Protein AF-A0AAD1WX19-F1 (afdb_monomer_lite)

Sequence (85 aa):
MGTDYTLLKRSTLKELLEARGAIASNKAKAVLITELMEGDRAAAAAAPQMEGQNNEFTAEFRARMALFPEPPSTEMFNRLFADVQ

Secondary structure (DSSP, 8-state):
----GGGS-HHHHHHHHHHTT----HHHHHHHHHHHHHHHHHHHHSS---SSSHHHHHHHHHHHHTT-SSPPPHHHHHHHHHS--

Organism: Pelobates cultripes (NCBI:txid61616)

Radius of gyration: 22.83 Å; chains: 1; bounding box: 49×45×37 Å

Structure (mmCIF, N/CA/C/O backbone):
data_AF-A0AAD1WX19-F1
#
_entry.id   AF-A0AAD1WX19-F1
#
loop_
_atom_site.group_PDB
_atom_site.id
_atom_site.type_symbol
_atom_site.label_atom_id
_atom_site.label_alt_id
_atom_site.label_comp_id
_atom_site.label_asym_id
_atom_site.label_entity_id
_atom_site.label_seq_id
_atom_site.pdbx_PDB_ins_code
_atom_site.Cartn_x
_atom_site.Cartn_y
_atom_site.Cartn_z
_atom_site.occupancy
_atom_site.B_iso_or_equiv
_atom_site.auth_seq_id
_atom_site.auth_comp_id
_atom_site.auth_asym_id
_atom_site.auth_atom_id
_atom_site.pdbx_PDB_model_num
ATOM 1 N N . MET A 1 1 ? -4.405 5.672 -13.373 1.00 53.00 1 MET A N 1
ATOM 2 C CA . MET A 1 1 ? -5.503 6.553 -12.915 1.00 53.00 1 MET A CA 1
ATOM 3 C C . MET A 1 1 ? -5.680 6.264 -11.435 1.00 53.00 1 MET A C 1
ATOM 5 O O . MET A 1 1 ? -5.928 5.109 -11.127 1.00 53.00 1 MET A O 1
ATOM 9 N N . GLY A 1 2 ? -5.410 7.229 -10.551 1.00 64.44 2 GLY A N 1
ATOM 10 C CA . GLY A 1 2 ? -5.434 6.995 -9.098 1.00 64.44 2 GLY A CA 1
ATOM 11 C C . GLY A 1 2 ? -6.848 6.756 -8.566 1.00 64.44 2 GLY A C 1
ATOM 12 O O . GLY A 1 2 ? -7.824 7.184 -9.188 1.00 64.44 2 GLY A O 1
ATOM 13 N N . THR A 1 3 ? -6.958 6.065 -7.436 1.00 75.19 3 THR A N 1
ATOM 14 C CA . THR A 1 3 ? -8.247 5.773 -6.794 1.00 75.19 3 THR A CA 1
ATOM 15 C C . THR A 1 3 ? -8.802 7.043 -6.140 1.00 75.19 3 THR A C 1
ATOM 17 O O . THR A 1 3 ? -8.143 7.657 -5.303 1.00 75.19 3 THR A O 1
ATOM 20 N N . ASP A 1 4 ? -10.022 7.456 -6.497 1.00 80.19 4 ASP A N 1
ATOM 21 C CA . ASP A 1 4 ? -10.662 8.628 -5.885 1.00 80.19 4 ASP A CA 1
ATOM 22 C C . ASP A 1 4 ? -11.286 8.276 -4.524 1.00 80.19 4 ASP A C 1
ATOM 24 O O . ASP A 1 4 ? -12.440 7.852 -4.409 1.00 80.19 4 ASP A O 1
ATOM 28 N N . TYR A 1 5 ? -10.502 8.467 -3.464 1.00 84.31 5 TYR A N 1
ATOM 29 C CA . TYR A 1 5 ? -10.922 8.203 -2.089 1.00 84.31 5 TYR A CA 1
ATOM 30 C C . TYR A 1 5 ? -11.967 9.196 -1.545 1.00 84.31 5 TYR A C 1
ATOM 32 O O . TYR A 1 5 ? -12.508 8.958 -0.462 1.00 84.31 5 TYR A O 1
ATOM 40 N N . THR A 1 6 ? -12.316 10.275 -2.265 1.00 84.56 6 THR A N 1
ATOM 41 C CA . THR A 1 6 ? -13.386 11.199 -1.826 1.00 84.56 6 THR A CA 1
ATOM 42 C C . THR A 1 6 ? -14.772 10.552 -1.858 1.00 84.56 6 THR A C 1
ATOM 44 O O . THR A 1 6 ? -15.673 10.972 -1.131 1.00 84.56 6 THR A O 1
ATOM 47 N N . LEU A 1 7 ? -14.926 9.485 -2.647 1.00 87.38 7 LEU A N 1
ATOM 48 C CA . LEU A 1 7 ? -16.166 8.725 -2.795 1.00 87.38 7 LEU A CA 1
ATOM 49 C C . LEU A 1 7 ? -16.373 7.675 -1.694 1.00 87.38 7 LEU A C 1
ATOM 51 O O . LEU A 1 7 ? -17.411 7.007 -1.660 1.00 87.38 7 LEU A O 1
ATOM 55 N N . LEU A 1 8 ? -15.411 7.512 -0.778 1.00 87.88 8 LEU A N 1
ATOM 56 C CA . LEU A 1 8 ? -15.551 6.581 0.336 1.00 87.88 8 LEU A CA 1
ATOM 57 C C . LEU A 1 8 ? -16.752 6.953 1.216 1.00 87.88 8 LEU A C 1
ATOM 59 O O . LEU A 1 8 ? -16.946 8.101 1.627 1.00 87.88 8 LEU A O 1
ATOM 63 N N . LYS A 1 9 ? -17.558 5.943 1.566 1.00 91.44 9 LYS A N 1
ATOM 64 C CA . LYS A 1 9 ? -18.693 6.131 2.474 1.00 91.44 9 LYS A CA 1
ATOM 65 C C . LYS A 1 9 ? -18.199 6.639 3.830 1.00 91.44 9 LYS A C 1
ATOM 67 O O . LYS A 1 9 ? -17.173 6.206 4.355 1.00 91.44 9 LYS A O 1
ATOM 72 N N . ARG A 1 10 ? -18.996 7.507 4.462 1.00 89.06 10 ARG A N 1
ATOM 73 C CA . ARG A 1 10 ? -18.697 8.058 5.797 1.00 89.06 10 ARG A CA 1
ATOM 74 C C . ARG A 1 10 ? -18.505 6.981 6.874 1.00 89.06 10 ARG A C 1
ATOM 76 O O . ARG A 1 10 ? -17.794 7.260 7.837 1.00 89.06 10 ARG A O 1
ATOM 83 N N . SER A 1 11 ? -19.151 5.820 6.729 1.00 89.25 11 SER A N 1
ATOM 84 C CA . SER A 1 11 ? -18.986 4.646 7.599 1.00 89.25 11 SER A CA 1
ATOM 85 C C . SER A 1 11 ? -17.606 4.015 7.427 1.00 89.25 11 SER A C 1
ATOM 87 O O . SER A 1 11 ? -16.898 3.843 8.408 1.00 89.25 11 SER A O 1
ATOM 89 N N . THR A 1 12 ? -17.170 3.805 6.186 1.00 91.62 12 THR A N 1
ATOM 90 C CA . THR A 1 12 ? -15.845 3.261 5.860 1.00 91.62 12 THR A CA 1
ATOM 91 C C . THR A 1 12 ? -14.723 4.164 6.372 1.00 91.62 12 THR A C 1
ATOM 93 O O . THR A 1 12 ? -13.787 3.697 7.007 1.00 91.62 12 THR A O 1
ATOM 96 N N . LEU A 1 13 ? -14.841 5.484 6.189 1.00 91.50 13 LEU A N 1
ATOM 97 C CA . LEU A 1 13 ? -13.865 6.435 6.739 1.00 91.50 13 LEU A CA 1
ATOM 98 C C . LEU A 1 13 ? -13.838 6.428 8.274 1.00 91.50 13 LEU A C 1
ATOM 100 O O . LEU A 1 13 ? -12.802 6.694 8.871 1.00 91.50 13 LEU A O 1
ATOM 104 N N . LYS A 1 14 ? -14.976 6.155 8.923 1.00 91.25 14 LYS A N 1
ATOM 105 C CA . LYS A 1 14 ? -15.053 6.042 10.383 1.00 91.25 14 LYS A CA 1
ATOM 106 C C . LYS A 1 14 ? -14.336 4.777 10.864 1.00 91.25 14 LYS A C 1
ATOM 108 O O . LYS A 1 14 ? -13.498 4.890 11.748 1.00 91.25 14 LYS A O 1
ATOM 113 N N . GLU A 1 15 ? -14.608 3.631 10.249 1.00 93.69 15 GLU A N 1
ATOM 114 C CA . GLU A 1 15 ? -13.958 2.353 10.574 1.00 93.69 15 GLU A CA 1
ATOM 115 C C . GLU A 1 15 ? -12.436 2.429 10.397 1.00 93.69 15 GLU A C 1
ATOM 117 O O . GLU A 1 15 ? -11.687 2.000 11.270 1.00 93.69 15 GLU A O 1
ATOM 122 N N . LEU A 1 16 ? -11.966 3.047 9.309 1.00 92.38 16 LEU A N 1
ATOM 123 C CA . LEU A 1 16 ? -10.535 3.242 9.058 1.00 92.38 16 LEU A CA 1
ATOM 124 C C . LEU A 1 16 ? -9.861 4.131 10.114 1.00 92.38 16 LEU A C 1
ATOM 126 O O . LEU A 1 16 ? -8.712 3.888 10.477 1.00 92.38 16 LEU A O 1
ATOM 130 N N . LEU A 1 17 ? -10.556 5.156 10.613 1.00 93.50 17 LEU A N 1
ATOM 131 C CA . LEU A 1 17 ? -10.043 6.009 11.688 1.00 93.50 17 LEU A CA 1
ATOM 132 C C . LEU A 1 17 ? -10.029 5.273 13.030 1.00 93.50 17 LEU A C 1
ATOM 134 O O . LEU A 1 17 ? -9.033 5.346 13.745 1.00 93.50 17 LEU A O 1
ATOM 138 N N . GLU A 1 18 ? -11.085 4.524 13.344 1.00 91.56 18 GLU A N 1
ATOM 139 C CA . GLU A 1 18 ? -11.172 3.721 14.569 1.00 91.56 18 GLU A CA 1
ATOM 140 C C . GLU A 1 18 ? -10.096 2.626 14.603 1.00 91.56 18 GLU A C 1
ATOM 142 O O . GLU A 1 18 ? -9.427 2.463 15.621 1.00 91.56 18 GLU A O 1
ATOM 147 N N . ALA A 1 19 ? -9.837 1.955 13.475 1.00 91.38 19 ALA A N 1
ATOM 148 C CA . ALA A 1 19 ? -8.755 0.977 13.341 1.00 91.38 19 ALA A CA 1
ATOM 149 C C . ALA A 1 19 ? -7.356 1.588 13.556 1.00 91.38 19 ALA A C 1
ATOM 151 O O . ALA A 1 19 ? -6.433 0.893 13.974 1.00 91.38 19 ALA A O 1
ATOM 152 N N . ARG A 1 20 ? -7.196 2.895 13.307 1.00 87.56 20 ARG A N 1
ATOM 153 C CA . ARG A 1 20 ? -5.966 3.658 13.577 1.00 87.56 20 ARG A CA 1
ATOM 154 C C . ARG A 1 20 ? -5.911 4.244 14.994 1.00 87.56 20 ARG A C 1
ATOM 156 O O . ARG A 1 20 ? -4.972 4.970 15.309 1.00 87.56 20 ARG A O 1
ATOM 163 N N . GLY A 1 21 ? -6.913 3.980 15.837 1.00 90.00 21 GLY A N 1
ATOM 164 C CA . GLY A 1 21 ? -7.033 4.579 17.169 1.00 90.00 21 GLY A CA 1
ATOM 165 C C . GLY A 1 21 ? -7.335 6.083 17.147 1.00 90.00 21 GLY A C 1
ATOM 166 O O . GLY A 1 21 ? -7.133 6.769 18.147 1.00 90.00 21 GLY A O 1
ATOM 167 N N . ALA A 1 22 ? -7.800 6.616 16.013 1.00 88.31 22 ALA A N 1
ATOM 168 C CA . ALA A 1 22 ? -8.096 8.029 15.832 1.00 88.31 22 ALA A CA 1
ATOM 169 C C . ALA A 1 22 ? -9.585 8.329 16.059 1.00 88.31 22 ALA A C 1
ATOM 171 O O . ALA A 1 22 ? -10.475 7.571 15.674 1.00 88.31 22 ALA A O 1
ATOM 172 N N . ILE A 1 23 ? -9.874 9.498 16.635 1.00 88.56 23 ILE A N 1
ATOM 173 C CA . ILE A 1 23 ? -11.252 9.959 16.827 1.00 88.56 23 ILE A CA 1
ATOM 174 C C . ILE A 1 23 ? -11.858 10.322 15.467 1.00 88.56 23 ILE A C 1
ATOM 176 O O . ILE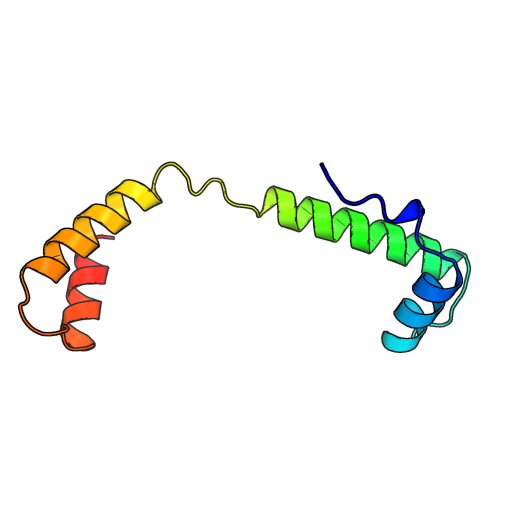 A 1 23 ? -11.357 11.198 14.753 1.00 88.56 23 ILE A O 1
ATOM 180 N N . ALA A 1 24 ? -12.985 9.690 15.131 1.00 86.56 24 ALA A N 1
ATOM 181 C CA . ALA A 1 24 ? -13.695 9.910 13.879 1.00 86.56 24 ALA A CA 1
ATOM 182 C C . ALA A 1 24 ? -14.350 11.305 13.808 1.00 86.56 24 ALA A C 1
ATOM 184 O O . ALA A 1 24 ? -15.538 11.478 14.075 1.00 86.56 24 ALA A O 1
ATOM 185 N N . SER A 1 25 ? -13.574 12.306 13.394 1.00 91.62 25 SER A N 1
ATOM 186 C CA . SER A 1 25 ? -14.023 13.683 13.148 1.00 91.62 25 SER A CA 1
ATOM 187 C C . SER A 1 25 ? -14.017 14.027 11.655 1.00 91.62 25 SER A C 1
ATOM 189 O O . SER A 1 25 ? -13.322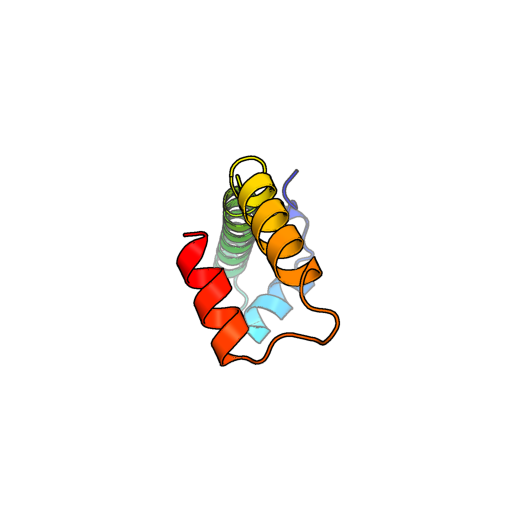 13.393 10.864 1.00 91.62 25 SER A O 1
ATOM 191 N N . ASN A 1 26 ? -14.758 15.063 11.245 1.00 88.56 26 ASN A N 1
ATOM 192 C CA . ASN A 1 26 ? -14.746 15.524 9.847 1.00 88.56 26 ASN A CA 1
ATOM 193 C C . ASN A 1 26 ? -13.341 15.949 9.388 1.00 88.56 26 ASN A C 1
ATOM 195 O O . ASN A 1 26 ? -12.961 15.669 8.254 1.00 88.56 26 ASN A O 1
ATOM 199 N N . LYS A 1 27 ? -12.550 16.553 10.286 1.00 90.00 27 LYS A N 1
ATOM 200 C CA . LYS A 1 27 ? -11.152 16.913 10.024 1.00 90.00 27 LYS A CA 1
ATOM 201 C C . LYS A 1 27 ? -10.285 15.668 9.813 1.00 90.00 27 LYS A C 1
ATOM 203 O O . LYS A 1 27 ? -9.550 15.611 8.839 1.00 90.00 27 LYS A O 1
ATOM 208 N N . ALA A 1 28 ? -10.419 14.656 10.673 1.00 89.94 28 ALA A N 1
ATOM 209 C CA . ALA A 1 28 ? -9.666 13.406 10.552 1.00 89.94 28 ALA A CA 1
ATOM 210 C C . ALA A 1 28 ? -10.018 12.628 9.274 1.00 89.94 28 ALA A C 1
ATOM 212 O O . ALA A 1 28 ? -9.139 12.055 8.642 1.00 89.94 28 ALA A O 1
ATOM 213 N N . LYS A 1 29 ? -11.286 12.657 8.845 1.00 90.88 29 LYS A N 1
ATOM 214 C CA . LYS A 1 29 ? -11.715 12.044 7.578 1.00 90.88 29 LYS A CA 1
ATOM 215 C C . LYS A 1 29 ? -11.081 12.724 6.367 1.00 90.88 29 LYS A C 1
ATOM 217 O O . LYS A 1 29 ? -10.640 12.031 5.461 1.00 90.88 29 LYS A O 1
ATOM 222 N N . ALA A 1 30 ? -11.019 14.056 6.364 1.00 89.81 30 ALA A N 1
ATOM 223 C CA . ALA A 1 30 ? -10.362 14.807 5.297 1.00 89.81 30 ALA A CA 1
ATOM 224 C C . ALA A 1 30 ? -8.858 14.497 5.236 1.00 89.81 30 ALA A C 1
ATOM 226 O O . ALA A 1 30 ? -8.343 14.225 4.159 1.00 89.81 30 ALA A O 1
ATOM 227 N N . VAL A 1 31 ? -8.185 14.455 6.393 1.00 91.25 31 VAL A N 1
ATOM 228 C CA . VAL A 1 31 ? -6.764 14.076 6.487 1.00 91.25 31 VAL A CA 1
ATOM 229 C C . VAL A 1 31 ? -6.536 12.656 5.965 1.00 91.25 31 VAL A C 1
ATOM 231 O O . VAL A 1 31 ? -5.662 12.455 5.133 1.00 91.25 31 VAL A O 1
ATOM 234 N N . LEU A 1 32 ? -7.369 11.691 6.368 1.00 91.56 32 LEU A N 1
ATOM 235 C CA . LEU A 1 32 ? -7.276 10.306 5.901 1.00 91.56 32 LEU A CA 1
ATOM 236 C C . LEU A 1 32 ? -7.428 10.187 4.376 1.00 91.56 32 LEU A C 1
ATOM 238 O O . LEU A 1 32 ? -6.703 9.420 3.752 1.00 91.56 32 LEU A O 1
ATOM 242 N N . ILE A 1 33 ? -8.359 10.930 3.767 1.00 91.31 33 ILE A N 1
ATOM 243 C CA . ILE A 1 33 ? -8.535 10.942 2.306 1.00 91.31 33 ILE A CA 1
ATOM 244 C C . ILE A 1 33 ? -7.273 11.476 1.624 1.00 91.31 33 ILE A C 1
ATOM 246 O O . ILE A 1 33 ? -6.798 10.856 0.676 1.00 91.31 33 ILE A O 1
ATOM 250 N N . THR A 1 34 ? -6.713 12.582 2.123 1.00 89.31 34 THR A N 1
ATOM 251 C CA . THR A 1 34 ? -5.465 13.149 1.597 1.00 89.31 34 THR A CA 1
ATOM 252 C C . THR A 1 3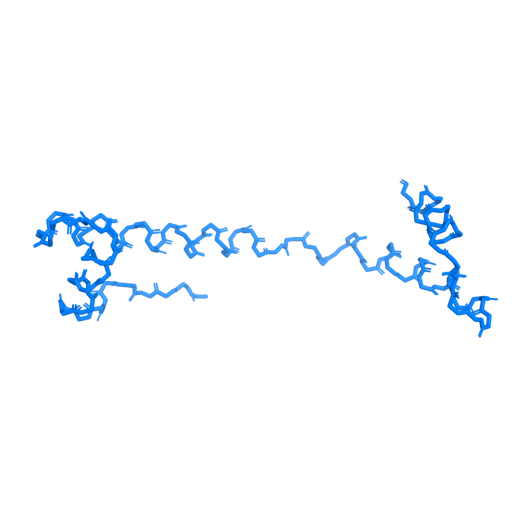4 ? -4.313 12.154 1.707 1.00 89.31 34 THR A C 1
ATOM 254 O O . THR A 1 34 ? -3.643 11.908 0.713 1.00 89.31 34 THR A O 1
ATOM 257 N N . GLU A 1 35 ? -4.132 11.509 2.862 1.00 90.31 35 GLU A N 1
ATOM 258 C CA . GLU A 1 35 ? -3.082 10.501 3.065 1.00 90.31 35 GLU A CA 1
ATOM 259 C C . GLU A 1 35 ? -3.228 9.294 2.128 1.00 90.31 35 GLU A C 1
ATOM 261 O O . GLU A 1 35 ? -2.234 8.780 1.623 1.00 90.31 35 GLU A O 1
ATOM 266 N N . LEU A 1 36 ? -4.457 8.827 1.879 1.00 89.62 36 LEU A N 1
ATOM 267 C CA . LEU A 1 36 ? -4.715 7.723 0.949 1.00 89.62 36 LEU A CA 1
ATOM 268 C C . LEU A 1 36 ? -4.416 8.128 -0.501 1.00 89.62 36 LEU A C 1
ATOM 270 O O . LEU A 1 36 ? -3.796 7.361 -1.234 1.00 89.62 36 LEU A O 1
ATOM 274 N N . MET A 1 37 ? -4.802 9.343 -0.901 1.00 86.88 37 MET A N 1
ATOM 275 C CA . MET A 1 37 ? -4.487 9.890 -2.225 1.00 86.88 37 MET A CA 1
ATOM 276 C C . MET A 1 37 ? -2.983 10.100 -2.419 1.00 86.88 37 MET A C 1
ATOM 278 O O . MET A 1 37 ? -2.446 9.803 -3.485 1.00 86.88 37 MET A O 1
ATOM 282 N N . GLU A 1 38 ? -2.293 10.602 -1.397 1.00 85.75 38 GLU A N 1
ATOM 283 C CA . GLU A 1 38 ? -0.842 10.775 -1.407 1.00 85.75 38 GLU A CA 1
ATOM 284 C C . GLU A 1 38 ? -0.117 9.431 -1.422 1.00 85.75 38 GLU A C 1
ATOM 286 O O . GLU A 1 38 ? 0.834 9.274 -2.182 1.00 85.75 38 GLU A O 1
ATOM 291 N N . GLY A 1 39 ? -0.596 8.448 -0.656 1.00 81.44 39 GLY A N 1
ATOM 292 C CA . GLY A 1 39 ? -0.077 7.084 -0.654 1.00 81.44 39 GLY A CA 1
ATOM 293 C C . GLY A 1 39 ? -0.220 6.400 -2.012 1.00 81.44 39 GLY A C 1
ATOM 294 O O . GLY A 1 39 ? 0.746 5.821 -2.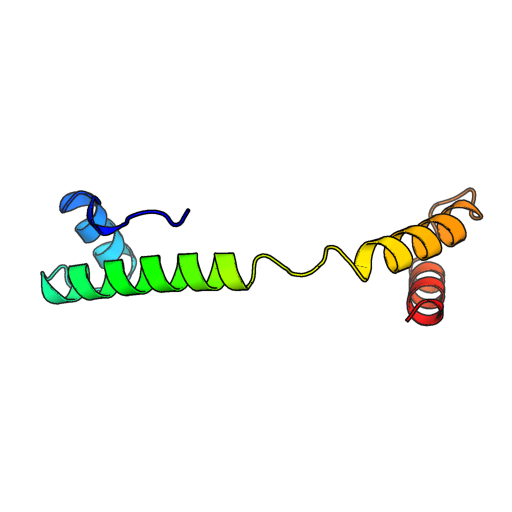497 1.00 81.44 39 GLY A O 1
ATOM 295 N N . ASP A 1 40 ? -1.376 6.523 -2.667 1.00 79.94 40 ASP A N 1
ATOM 296 C CA . ASP A 1 40 ? -1.611 5.974 -4.010 1.00 79.94 40 ASP A CA 1
ATOM 297 C C . ASP A 1 40 ? -0.768 6.701 -5.069 1.00 79.94 40 ASP A C 1
ATOM 299 O O . ASP A 1 40 ? -0.168 6.076 -5.940 1.00 79.94 40 ASP A O 1
ATOM 303 N N . ARG A 1 41 ? -0.618 8.028 -4.953 1.00 73.12 41 ARG A N 1
ATOM 304 C CA . ARG A 1 41 ? 0.273 8.811 -5.822 1.00 73.12 41 ARG A CA 1
ATOM 305 C C . ARG A 1 41 ? 1.741 8.439 -5.622 1.00 73.12 41 ARG A C 1
ATOM 307 O O . ARG A 1 41 ? 2.474 8.348 -6.602 1.00 73.12 41 ARG A O 1
ATOM 314 N N . ALA A 1 42 ? 2.173 8.232 -4.382 1.00 71.00 42 ALA A N 1
ATOM 315 C CA . ALA A 1 42 ? 3.524 7.797 -4.055 1.00 71.00 42 ALA A CA 1
ATOM 316 C C . ALA A 1 42 ? 3.769 6.360 -4.525 1.00 71.00 42 ALA A C 1
ATOM 318 O O . ALA A 1 42 ? 4.812 6.095 -5.105 1.00 71.00 42 ALA A O 1
ATOM 319 N N . ALA A 1 43 ? 2.797 5.459 -4.371 1.00 69.06 43 ALA A N 1
ATOM 320 C CA . ALA A 1 43 ? 2.854 4.098 -4.895 1.00 69.06 43 ALA A CA 1
ATOM 321 C C . ALA A 1 43 ? 2.864 4.069 -6.431 1.00 69.06 43 ALA A C 1
ATOM 323 O O . ALA A 1 43 ? 3.566 3.254 -7.012 1.00 69.06 43 ALA A O 1
ATOM 324 N N . ALA A 1 44 ? 2.155 4.984 -7.096 1.00 67.12 44 ALA A N 1
ATOM 325 C CA . ALA A 1 44 ? 2.167 5.131 -8.551 1.00 67.12 44 ALA A CA 1
ATOM 326 C C . ALA A 1 44 ? 3.436 5.824 -9.082 1.00 67.12 44 ALA A C 1
ATOM 328 O O . ALA A 1 44 ? 3.843 5.564 -10.208 1.00 67.12 44 ALA A O 1
ATOM 329 N N . ALA A 1 45 ? 4.075 6.689 -8.289 1.00 64.25 45 ALA A N 1
ATOM 330 C CA . ALA A 1 45 ? 5.377 7.284 -8.605 1.00 64.25 45 ALA A CA 1
ATOM 331 C C . ALA A 1 45 ? 6.551 6.342 -8.275 1.00 64.25 45 ALA A C 1
ATOM 333 O O . ALA A 1 45 ? 7.605 6.430 -8.898 1.00 64.25 45 ALA A O 1
ATOM 334 N N . ALA A 1 46 ? 6.358 5.438 -7.311 1.00 55.81 46 ALA A N 1
ATOM 335 C CA . ALA A 1 46 ? 7.261 4.342 -6.972 1.00 55.81 46 ALA A CA 1
ATOM 336 C C . ALA A 1 46 ? 6.970 3.062 -7.776 1.00 55.81 46 ALA A C 1
ATOM 338 O O . ALA A 1 46 ? 7.762 2.122 -7.711 1.00 55.81 46 ALA A O 1
ATOM 339 N N . ALA A 1 47 ? 5.875 3.024 -8.550 1.00 54.94 47 ALA A N 1
ATOM 340 C CA . ALA A 1 47 ? 5.664 2.036 -9.597 1.00 54.94 47 ALA A CA 1
ATOM 341 C C . ALA A 1 47 ? 6.786 2.259 -10.621 1.00 54.94 47 ALA A C 1
ATOM 343 O O . ALA A 1 47 ? 6.884 3.334 -11.217 1.00 54.94 47 ALA A O 1
ATOM 344 N N . PRO A 1 48 ? 7.723 1.318 -10.728 1.00 59.31 48 PRO A N 1
ATOM 345 C CA . PRO A 1 48 ? 9.072 1.689 -11.082 1.00 59.31 48 PRO A CA 1
ATOM 346 C C . PRO A 1 48 ? 9.229 2.044 -12.563 1.00 59.31 48 PRO A C 1
ATOM 348 O O . PRO A 1 48 ? 8.786 1.312 -13.446 1.00 59.31 48 PRO A O 1
ATOM 351 N N . GLN A 1 49 ? 10.043 3.069 -12.824 1.00 56.72 49 GLN A N 1
ATOM 352 C CA . GLN A 1 49 ? 10.925 3.134 -13.994 1.00 56.72 49 GLN A CA 1
ATOM 353 C C . GLN A 1 49 ? 11.955 1.977 -13.958 1.00 56.72 49 GLN A C 1
ATOM 355 O O . GLN A 1 49 ? 13.162 2.196 -13.956 1.00 56.72 49 GLN A O 1
ATOM 360 N N . MET A 1 50 ? 11.497 0.724 -13.890 1.00 56.25 50 MET A N 1
ATOM 361 C CA . MET A 1 50 ? 12.331 -0.485 -13.967 1.00 56.25 50 MET A CA 1
ATOM 362 C C . MET A 1 50 ? 12.035 -1.279 -15.240 1.00 56.25 50 MET A C 1
ATOM 364 O O . MET A 1 50 ? 12.130 -2.499 -15.262 1.00 56.25 50 MET A O 1
ATOM 368 N N . GLU A 1 51 ? 11.737 -0.572 -16.322 1.00 53.88 51 GLU A N 1
ATOM 369 C CA . GLU A 1 51 ? 11.615 -1.123 -17.668 1.00 53.88 51 GLU A CA 1
ATOM 370 C C . GLU A 1 51 ? 12.685 -0.451 -18.538 1.00 53.88 51 GLU A C 1
ATOM 372 O O . GLU A 1 51 ? 12.437 0.509 -19.257 1.00 53.88 51 GLU A O 1
ATOM 377 N N . GLY A 1 52 ? 13.938 -0.865 -18.348 1.00 54.06 52 GLY A N 1
ATOM 378 C CA . GLY A 1 52 ? 15.081 -0.303 -19.070 1.00 54.0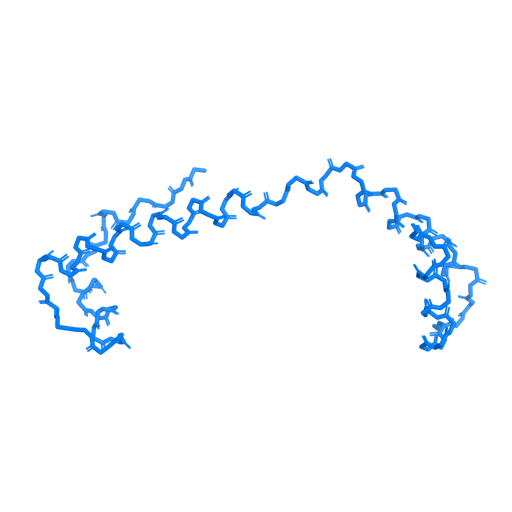6 52 GLY A CA 1
ATOM 379 C C . GLY A 1 52 ? 16.402 -0.946 -18.667 1.00 54.06 52 GLY A C 1
ATOM 380 O O . GLY A 1 52 ? 17.081 -1.501 -19.512 1.00 54.06 52 GLY A O 1
ATOM 381 N N . GLN A 1 53 ? 16.726 -0.971 -17.369 1.00 52.75 53 GLN A N 1
ATOM 382 C CA . GLN A 1 53 ? 18.011 -1.511 -16.882 1.00 52.75 53 GLN A CA 1
ATOM 383 C C . GLN A 1 53 ? 17.915 -2.925 -16.278 1.00 52.75 53 GLN A C 1
ATOM 385 O O . GLN A 1 53 ? 18.887 -3.671 -16.285 1.00 52.75 53 GLN A O 1
ATOM 390 N N . ASN A 1 54 ? 16.734 -3.353 -15.815 1.00 55.59 54 ASN A N 1
ATOM 391 C CA . ASN A 1 54 ? 16.571 -4.691 -15.226 1.00 55.59 54 ASN A CA 1
ATOM 392 C C . ASN A 1 54 ? 16.359 -5.810 -16.250 1.00 55.59 54 ASN A C 1
ATOM 394 O O . ASN A 1 54 ? 16.487 -6.983 -15.897 1.00 55.59 54 ASN A O 1
ATOM 398 N N . ASN A 1 55 ? 16.045 -5.481 -17.505 1.00 58.66 55 ASN A N 1
ATOM 399 C CA . ASN A 1 55 ? 15.808 -6.502 -18.525 1.00 58.66 55 ASN A CA 1
ATOM 400 C C . ASN A 1 55 ? 17.122 -7.107 -19.036 1.00 58.66 55 ASN A C 1
ATOM 402 O O . ASN A 1 55 ? 17.161 -8.305 -19.304 1.00 58.66 55 ASN A O 1
ATOM 406 N N . GLU A 1 56 ? 18.203 -6.324 -19.088 1.00 58.53 56 GLU A N 1
ATOM 407 C CA . GLU A 1 56 ? 19.527 -6.803 -19.508 1.00 58.53 56 GLU A CA 1
ATOM 408 C C . GLU A 1 56 ? 20.251 -7.536 -18.366 1.00 58.53 56 GLU A C 1
ATOM 410 O O . GLU A 1 56 ? 20.683 -8.674 -18.552 1.00 58.53 56 GLU A O 1
ATOM 415 N N . PHE A 1 57 ? 20.241 -6.977 -17.149 1.00 65.00 57 PHE A N 1
ATOM 416 C CA . PHE A 1 57 ? 20.794 -7.620 -15.945 1.00 65.00 57 PHE A CA 1
ATOM 417 C C . PHE A 1 57 ? 20.175 -9.004 -15.673 1.00 65.00 57 PHE A C 1
ATOM 419 O O . PHE A 1 57 ? 20.873 -9.996 -15.451 1.00 65.00 57 PHE A O 1
ATOM 426 N N . THR A 1 58 ? 18.842 -9.103 -15.743 1.00 66.31 58 THR A N 1
ATOM 427 C CA . THR A 1 58 ? 18.126 -10.361 -15.470 1.00 66.31 58 THR A CA 1
ATOM 428 C C . THR A 1 58 ? 18.350 -11.403 -16.568 1.00 66.31 58 THR A C 1
ATOM 430 O O . THR A 1 58 ? 18.357 -12.604 -16.281 1.00 66.31 58 THR A O 1
ATOM 433 N N . ALA A 1 59 ? 18.534 -10.971 -17.820 1.00 73.56 59 ALA A N 1
ATOM 434 C CA . ALA A 1 59 ? 18.800 -11.872 -18.936 1.00 73.56 59 ALA A CA 1
ATOM 435 C C . ALA A 1 59 ? 20.201 -12.490 -18.835 1.00 73.56 59 ALA A C 1
ATOM 437 O O . ALA A 1 59 ? 20.333 -13.710 -18.954 1.00 73.56 59 ALA A O 1
ATOM 438 N N . GLU A 1 60 ? 21.224 -11.681 -18.551 1.00 69.88 60 GLU A N 1
ATOM 439 C CA . GLU A 1 60 ? 22.604 -12.157 -18.432 1.00 69.88 60 GLU A CA 1
ATOM 440 C C . GLU A 1 60 ? 22.797 -13.056 -17.204 1.00 69.88 60 GLU A C 1
ATOM 442 O O . GLU A 1 60 ? 23.354 -14.152 -17.311 1.00 69.88 60 GLU A O 1
ATOM 447 N N . PHE A 1 61 ? 22.248 -12.659 -16.054 1.00 77.25 61 PHE A N 1
ATOM 448 C CA . PHE A 1 61 ? 22.279 -13.472 -14.840 1.00 77.25 61 PHE A CA 1
ATOM 449 C C . PHE A 1 61 ? 21.607 -14.841 -15.047 1.00 77.25 61 PHE A C 1
ATOM 451 O O . PHE A 1 61 ? 22.156 -15.882 -14.676 1.00 77.25 61 PHE A O 1
ATOM 458 N N . ARG A 1 62 ? 20.444 -14.872 -15.715 1.00 77.50 62 ARG A N 1
ATOM 459 C CA . ARG A 1 62 ? 19.750 -16.124 -16.056 1.00 77.50 62 ARG A CA 1
ATOM 460 C C . ARG A 1 62 ? 20.548 -16.978 -17.042 1.00 77.50 62 ARG A C 1
ATOM 462 O O . ARG A 1 62 ? 20.592 -18.192 -16.861 1.00 77.50 62 ARG A O 1
ATOM 469 N N . ALA A 1 63 ? 21.175 -16.376 -18.053 1.00 81.00 63 ALA A N 1
ATOM 470 C CA . ALA A 1 63 ? 21.999 -17.096 -19.022 1.00 81.00 63 ALA A CA 1
ATOM 471 C C . ALA A 1 63 ? 23.204 -17.774 -18.349 1.00 81.00 63 ALA A C 1
ATOM 473 O O . ALA A 1 63 ? 23.493 -18.930 -18.647 1.00 81.00 63 ALA A O 1
ATOM 474 N N . ARG A 1 64 ? 23.845 -17.103 -17.380 1.00 74.94 64 ARG A N 1
ATOM 475 C CA . ARG A 1 64 ? 24.938 -17.684 -16.583 1.00 74.94 64 ARG A CA 1
ATOM 476 C C . ARG A 1 64 ? 24.449 -18.804 -15.662 1.00 74.94 64 ARG A C 1
ATOM 478 O O . ARG A 1 64 ? 25.094 -19.843 -15.595 1.00 74.94 64 ARG A O 1
ATOM 485 N N . MET A 1 65 ? 23.291 -18.646 -15.012 1.00 71.06 65 MET A N 1
ATOM 486 C CA . MET A 1 65 ? 22.689 -19.715 -14.197 1.00 71.06 65 MET A CA 1
ATOM 487 C C . MET A 1 65 ? 22.276 -20.945 -15.022 1.00 71.06 65 MET A C 1
ATOM 489 O O . MET A 1 65 ? 22.373 -22.061 -14.527 1.00 71.06 65 MET A O 1
ATOM 493 N N . ALA A 1 66 ? 21.853 -20.766 -16.277 1.00 77.44 66 ALA A N 1
ATOM 494 C CA . ALA A 1 66 ? 21.434 -21.862 -17.156 1.00 77.44 66 ALA A CA 1
ATOM 495 C C . ALA A 1 66 ? 22.588 -22.778 -17.611 1.00 77.44 66 ALA A C 1
ATOM 497 O O . ALA A 1 66 ? 22.335 -23.866 -18.124 1.00 77.44 66 ALA A O 1
ATOM 498 N N . LEU A 1 67 ? 23.845 -22.364 -17.414 1.00 78.12 67 LEU A N 1
ATOM 499 C CA . LEU A 1 67 ? 25.019 -23.210 -17.652 1.00 78.12 67 LEU A CA 1
ATOM 500 C C . LEU A 1 67 ? 25.232 -24.247 -16.538 1.00 78.12 67 LEU A C 1
ATOM 502 O O . LEU A 1 67 ? 26.050 -25.152 -16.697 1.00 78.12 67 LEU A O 1
ATOM 506 N N . PHE A 1 68 ? 24.494 -24.133 -15.429 1.00 72.62 68 PHE A N 1
ATOM 507 C CA . PHE A 1 68 ? 24.543 -25.074 -14.319 1.00 72.62 68 PHE A CA 1
ATOM 508 C C . PHE A 1 68 ? 23.352 -26.043 -14.416 1.00 72.62 68 PHE A C 1
ATOM 510 O O . PHE A 1 68 ? 22.202 -25.611 -14.341 1.00 72.62 68 PHE A O 1
ATOM 517 N N . PRO A 1 69 ? 23.596 -27.356 -14.595 1.00 69.12 69 PRO A N 1
ATOM 518 C CA . PRO A 1 69 ? 22.533 -28.358 -14.733 1.00 69.12 69 PRO A CA 1
ATOM 519 C C . PRO A 1 69 ? 21.773 -28.627 -13.422 1.00 69.12 69 PRO A C 1
ATOM 521 O O . PRO A 1 69 ? 20.695 -29.217 -13.441 1.00 69.12 69 PRO A O 1
ATOM 524 N N . GLU A 1 70 ? 22.319 -28.183 -12.292 1.00 67.81 70 GLU A N 1
ATOM 525 C CA . GLU A 1 70 ? 21.737 -28.282 -10.955 1.00 67.81 70 GLU A CA 1
ATOM 526 C C . GLU A 1 70 ? 21.580 -26.867 -10.373 1.00 67.81 70 GLU A C 1
ATOM 528 O O . GLU A 1 70 ? 22.370 -25.983 -10.725 1.00 67.81 70 GLU A O 1
ATOM 533 N N . PRO A 1 71 ? 20.581 -26.609 -9.501 1.00 70.75 71 PRO A N 1
ATOM 534 C CA . PRO A 1 71 ? 20.409 -25.288 -8.902 1.00 70.75 71 PRO A CA 1
ATOM 535 C C . PRO A 1 71 ? 21.711 -24.866 -8.195 1.00 70.75 71 PRO A C 1
ATOM 537 O O . PRO A 1 71 ? 22.201 -25.616 -7.345 1.00 70.75 71 PRO A O 1
ATOM 540 N N . PRO A 1 72 ? 22.301 -23.703 -8.541 1.00 75.44 72 PRO A N 1
ATOM 541 C CA . PRO A 1 72 ? 23.593 -23.307 -8.001 1.00 75.44 72 PRO A CA 1
ATOM 542 C C . PRO A 1 72 ? 23.504 -23.149 -6.484 1.00 75.44 72 PRO A C 1
ATOM 544 O O . PRO A 1 72 ? 22.505 -22.667 -5.946 1.00 75.44 72 PRO A O 1
ATOM 547 N N . SER A 1 73 ? 24.569 -23.540 -5.783 1.00 81.69 73 SER A N 1
ATOM 548 C CA . SER A 1 73 ? 24.660 -23.321 -4.340 1.00 81.69 73 SER A CA 1
ATOM 549 C C . SER A 1 73 ? 24.582 -21.827 -4.015 1.00 81.69 73 SER A C 1
ATOM 551 O O . SER A 1 73 ? 24.978 -20.984 -4.821 1.00 81.69 73 SER A O 1
ATOM 553 N N . THR A 1 74 ? 24.121 -21.483 -2.810 1.00 76.56 74 THR A N 1
ATOM 554 C CA . THR A 1 74 ? 23.997 -20.090 -2.347 1.00 76.56 74 THR A CA 1
ATOM 555 C C . THR A 1 74 ? 25.290 -19.288 -2.531 1.00 76.56 74 THR A C 1
ATOM 557 O O . THR A 1 74 ? 25.257 -18.122 -2.911 1.00 76.56 74 THR A O 1
ATOM 560 N N . GLU A 1 75 ? 26.449 -19.911 -2.313 1.00 78.81 75 GLU A N 1
ATOM 561 C CA . GLU A 1 75 ? 27.751 -19.267 -2.504 1.00 78.81 75 GLU A CA 1
ATOM 562 C C . GLU A 1 75 ? 28.055 -18.985 -3.985 1.00 78.81 75 GLU A C 1
ATOM 564 O O . GLU A 1 75 ? 28.538 -17.907 -4.327 1.00 78.81 75 GLU A O 1
ATOM 569 N N . MET A 1 76 ? 27.728 -19.921 -4.878 1.00 74.12 76 MET A N 1
ATOM 570 C CA . MET A 1 76 ? 27.906 -19.770 -6.323 1.00 74.12 76 MET A CA 1
ATOM 571 C C . MET A 1 76 ? 26.914 -18.764 -6.915 1.00 74.12 76 MET A C 1
ATOM 573 O O . MET A 1 76 ? 27.300 -17.945 -7.741 1.00 74.12 76 MET A O 1
ATOM 577 N N . PHE A 1 77 ? 25.677 -18.744 -6.417 1.00 76.06 77 PHE A N 1
ATOM 578 C CA . PHE A 1 77 ? 24.683 -17.717 -6.722 1.00 76.06 77 PHE A CA 1
ATOM 579 C C . PHE A 1 77 ? 25.188 -16.317 -6.349 1.00 76.06 77 PHE A C 1
ATOM 581 O O . PHE A 1 77 ? 25.165 -15.414 -7.181 1.00 76.06 77 PHE A O 1
ATOM 588 N N . ASN A 1 78 ? 25.711 -16.145 -5.130 1.00 79.50 78 ASN A N 1
ATOM 589 C CA . ASN A 1 78 ? 26.227 -14.856 -4.662 1.00 79.50 78 ASN A CA 1
ATOM 590 C C . ASN A 1 78 ? 27.437 -14.382 -5.481 1.00 79.50 78 ASN A C 1
ATOM 592 O O . ASN A 1 78 ? 27.548 -13.192 -5.765 1.00 79.50 78 ASN A O 1
ATOM 596 N N . ARG A 1 79 ? 28.316 -15.302 -5.904 1.00 77.44 79 ARG A N 1
ATOM 597 C CA . ARG A 1 79 ? 29.439 -14.985 -6.803 1.00 77.44 79 ARG A CA 1
ATOM 598 C C . ARG A 1 79 ? 28.954 -14.556 -8.191 1.00 77.44 79 ARG A C 1
ATOM 600 O O . ARG A 1 79 ? 29.431 -13.553 -8.702 1.00 77.44 79 ARG A O 1
ATOM 607 N N . LEU A 1 80 ? 27.982 -15.264 -8.772 1.00 76.06 80 LEU A N 1
ATOM 608 C CA . LEU A 1 80 ? 27.403 -14.922 -10.079 1.00 76.06 80 LEU A CA 1
ATOM 609 C C . LEU A 1 80 ? 26.633 -13.598 -10.052 1.00 76.06 80 LEU A C 1
ATOM 611 O O . LEU A 1 80 ? 26.648 -12.869 -11.034 1.00 76.06 80 LEU A O 1
ATOM 615 N N . PHE A 1 81 ? 25.966 -13.283 -8.942 1.00 74.31 81 PHE A N 1
ATOM 616 C CA . PHE A 1 81 ? 25.211 -12.040 -8.779 1.00 74.31 81 PHE A CA 1
ATOM 617 C C . PHE A 1 81 ? 26.123 -10.825 -8.562 1.00 74.31 81 PHE A C 1
ATOM 619 O O . PHE A 1 81 ? 25.799 -9.724 -8.998 1.00 74.31 81 PHE A O 1
ATOM 626 N N . ALA A 1 82 ? 27.267 -11.020 -7.899 1.00 74.88 82 ALA A N 1
ATOM 627 C CA . ALA A 1 82 ? 28.276 -9.980 -7.715 1.00 74.88 82 ALA A CA 1
ATOM 628 C C . ALA A 1 82 ? 29.077 -9.689 -8.995 1.00 74.88 82 ALA A C 1
ATOM 630 O O . ALA A 1 82 ? 29.539 -8.572 -9.163 1.00 74.88 82 ALA A O 1
ATOM 631 N N . ASP A 1 83 ? 29.228 -10.669 -9.891 1.00 68.56 83 ASP A N 1
ATOM 632 C CA . A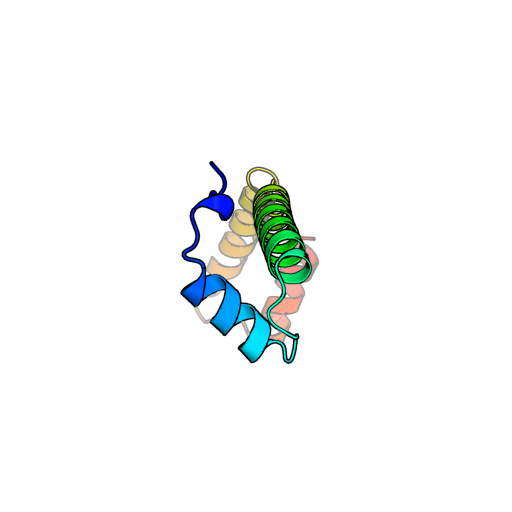SP A 1 83 ? 29.973 -10.521 -11.153 1.00 68.56 83 ASP A CA 1
ATOM 633 C C . ASP A 1 83 ? 29.165 -9.831 -12.276 1.00 68.56 83 ASP A C 1
ATOM 635 O O . ASP A 1 83 ? 29.709 -9.527 -13.333 1.00 68.56 83 ASP A O 1
ATOM 639 N N . VAL A 1 84 ? 27.858 -9.616 -12.074 1.00 65.50 84 VAL A N 1
ATOM 640 C CA . VAL A 1 84 ? 26.947 -8.964 -13.042 1.00 65.50 84 VAL A CA 1
ATOM 641 C C . VAL A 1 84 ? 26.593 -7.519 -12.620 1.00 65.50 84 VAL A C 1
ATOM 643 O O . VAL A 1 84 ? 26.008 -6.785 -13.412 1.00 65.50 84 VAL A O 1
ATOM 646 N N . GLN A 1 85 ? 26.937 -7.094 -11.395 1.00 58.50 85 GLN A N 1
ATOM 647 C CA . GLN A 1 85 ? 26.778 -5.709 -10.903 1.00 58.50 85 GLN A CA 1
ATOM 648 C C . GLN A 1 85 ? 28.037 -4.877 -11.144 1.00 58.50 85 GLN A C 1
ATOM 650 O O . GLN A 1 85 ? 27.878 -3.680 -11.469 1.00 58.50 85 GLN A O 1
#

Foldseek 3Di:
DFDQLVPDDLVRLCVVCVVVVHDSDPVSSVVVRVVSRVVRVVVVVVPDPPPPPVVVLVVQLVVVQVVDPDRDDPVVSVVSNVVSD

pLDDT: mean 77.34, std 12.29, range [52.75, 93.69]